Protein AF-A0A2K9BWQ7-F1 (afdb_monomer_lite)

Organism: Bifidobacterium breve (NCBI:txid1685)

Radius of gyration: 13.9 Å; chains: 1; bounding box: 31×30×36 Å

pLDDT: mean 89.51, std 14.3, range [34.47, 98.44]

Foldseek 3Di:
DDPPDLFWDKWKFKFFPPLRWTWADPVLQQPPIDTHPDPVRHPIGRDPVSNLSSCVNVVQADPVSHGDPRMFMKMWITGDPVPDDPPDDGTDIDTDD

Sequence (97 aa):
MVRTSMDGGVEYAIRRKEDGAWLYDGDMDGTDVAWEPDAGNATWCPTKDDAIRVADINRLTDDLGELDGAYGVWERDWIDEEDMDEDYEEPQPRPSK

Structure (mmCIF, N/CA/C/O backbone):
data_AF-A0A2K9BWQ7-F1
#
_entry.id   AF-A0A2K9BWQ7-F1
#
loop_
_atom_site.group_PDB
_atom_site.id
_atom_site.type_symbol
_atom_site.label_atom_id
_atom_site.label_alt_id
_atom_site.label_comp_id
_atom_site.label_asym_id
_atom_site.label_entity_id
_atom_site.label_seq_id
_atom_site.pdbx_PDB_ins_code
_atom_site.Cartn_x
_atom_site.Cartn_y
_atom_site.Cartn_z
_atom_site.occupancy
_atom_site.B_iso_or_equiv
_atom_site.auth_seq_id
_atom_site.auth_comp_id
_atom_site.auth_asym_id
_atom_site.auth_atom_id
_atom_site.pdbx_PDB_model_num
ATOM 1 N N . MET A 1 1 ? 15.017 15.608 -6.385 1.00 34.47 1 MET A N 1
ATOM 2 C CA . MET A 1 1 ? 14.693 15.303 -7.792 1.00 34.47 1 MET A CA 1
ATOM 3 C C . MET A 1 1 ? 14.596 13.794 -7.880 1.00 34.47 1 MET A C 1
ATOM 5 O O . MET A 1 1 ? 15.626 13.133 -7.892 1.00 34.47 1 MET A O 1
ATOM 9 N N . VAL A 1 2 ? 13.382 13.261 -7.739 1.00 38.97 2 VAL A N 1
ATOM 10 C CA . VAL A 1 2 ? 13.129 11.819 -7.846 1.00 38.97 2 VAL A CA 1
ATOM 11 C C . VAL A 1 2 ? 13.341 11.455 -9.310 1.00 38.97 2 VAL A C 1
ATOM 13 O O . VAL A 1 2 ? 12.757 12.086 -10.188 1.00 38.97 2 VAL A O 1
ATOM 16 N N . ARG A 1 3 ? 14.259 10.524 -9.571 1.00 39.91 3 ARG A N 1
ATOM 17 C CA . ARG A 1 3 ? 14.400 9.910 -10.887 1.00 39.91 3 ARG A CA 1
ATOM 18 C C . ARG A 1 3 ? 13.261 8.906 -11.010 1.00 39.91 3 ARG A C 1
ATOM 20 O O . ARG A 1 3 ? 13.370 7.812 -10.474 1.00 39.91 3 ARG A O 1
ATOM 27 N N . THR A 1 4 ? 12.173 9.287 -11.661 1.00 44.84 4 THR A N 1
ATOM 28 C CA . THR A 1 4 ? 11.357 8.319 -12.393 1.00 44.84 4 THR A CA 1
ATOM 29 C C . THR A 1 4 ? 12.234 7.855 -13.553 1.00 44.84 4 THR A C 1
ATOM 31 O O . THR A 1 4 ? 12.375 8.568 -14.545 1.00 44.84 4 THR A O 1
ATOM 34 N N . SER A 1 5 ? 12.979 6.763 -13.349 1.00 46.25 5 SER A N 1
ATOM 35 C CA . SER A 1 5 ? 13.774 6.159 -14.421 1.00 46.25 5 SER A CA 1
ATOM 36 C C . SER A 1 5 ? 12.802 5.534 -15.409 1.00 46.25 5 SER A C 1
ATOM 38 O O . SER A 1 5 ? 11.856 4.870 -15.000 1.00 46.25 5 SER A O 1
ATOM 40 N N . MET A 1 6 ? 13.034 5.771 -16.692 1.00 49.38 6 MET A N 1
ATOM 41 C CA . MET A 1 6 ? 12.316 5.155 -17.810 1.00 49.38 6 MET A CA 1
ATOM 42 C C . MET A 1 6 ? 12.755 3.686 -18.019 1.00 49.38 6 MET A C 1
ATOM 44 O O . MET A 1 6 ? 12.732 3.216 -19.140 1.00 49.38 6 MET A O 1
ATOM 48 N N . ASP A 1 7 ? 13.194 2.999 -16.956 1.00 54.53 7 ASP A N 1
ATOM 49 C CA . ASP A 1 7 ? 13.873 1.687 -16.991 1.00 54.53 7 ASP A CA 1
ATOM 50 C C . ASP A 1 7 ? 13.259 0.703 -15.960 1.00 54.53 7 ASP A C 1
ATOM 52 O O . ASP A 1 7 ? 13.926 -0.207 -15.465 1.00 54.53 7 ASP A O 1
ATOM 56 N N . GLY A 1 8 ? 12.024 0.963 -15.512 1.00 64.81 8 GLY A N 1
ATOM 57 C CA . GLY A 1 8 ? 11.391 0.285 -14.375 1.00 64.81 8 GLY A CA 1
ATOM 58 C C . GLY A 1 8 ? 11.586 0.978 -13.016 1.00 64.81 8 GLY A C 1
ATOM 59 O O . GLY A 1 8 ? 12.213 2.038 -12.884 1.00 64.81 8 GLY A O 1
ATOM 60 N N . GLY A 1 9 ? 11.000 0.399 -11.968 1.00 85.31 9 GLY A N 1
ATOM 61 C CA . GLY A 1 9 ? 10.998 0.971 -10.622 1.00 85.31 9 GLY A CA 1
ATOM 62 C C . GLY A 1 9 ? 10.297 0.106 -9.578 1.00 85.31 9 GLY A 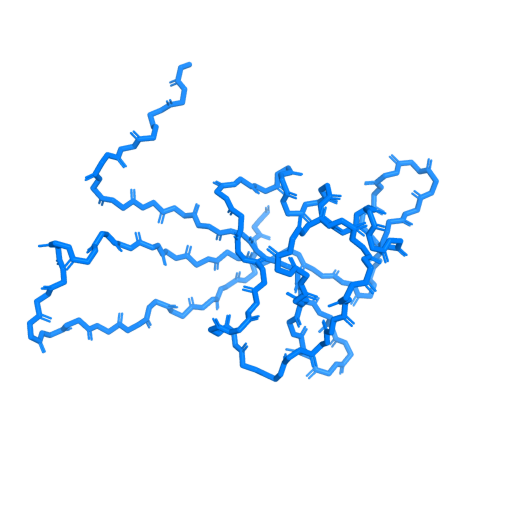C 1
ATOM 63 O O . GLY A 1 9 ? 10.211 -1.108 -9.711 1.00 85.31 9 GLY A O 1
ATOM 64 N N . VAL A 1 10 ? 9.815 0.740 -8.509 1.00 92.12 10 VAL A N 1
ATOM 65 C CA . VAL A 1 10 ? 9.050 0.079 -7.442 1.00 92.12 10 VAL A CA 1
ATOM 66 C C . VAL A 1 10 ? 7.677 0.719 -7.374 1.00 92.12 10 VAL A C 1
ATOM 68 O O . VAL A 1 10 ? 7.576 1.945 -7.327 1.00 92.12 10 VAL A O 1
ATOM 71 N N . GLU A 1 11 ? 6.644 -0.106 -7.337 1.00 95.25 11 GLU A N 1
ATOM 72 C CA . GLU A 1 11 ? 5.266 0.316 -7.117 1.00 95.25 11 GLU A CA 1
ATOM 73 C C . GLU A 1 11 ? 4.706 -0.284 -5.829 1.00 95.25 11 GLU A C 1
ATOM 75 O O . GLU A 1 11 ? 5.221 -1.275 -5.308 1.00 95.25 11 GLU A O 1
ATOM 80 N N . TYR A 1 12 ? 3.669 0.353 -5.290 1.00 97.38 12 TYR A N 1
ATOM 81 C CA . TYR A 1 12 ? 3.146 0.108 -3.952 1.00 97.38 12 TYR A CA 1
ATOM 82 C C . TYR A 1 12 ? 1.640 -0.132 -3.981 1.00 97.38 12 TYR A C 1
ATOM 84 O O . TYR A 1 12 ? 0.919 0.559 -4.691 1.00 97.38 12 TYR A O 1
ATOM 92 N N . ALA A 1 13 ? 1.157 -1.066 -3.169 1.00 98.19 13 ALA A N 1
ATOM 93 C CA . ALA A 1 13 ? -0.264 -1.364 -3.021 1.00 98.19 13 ALA A CA 1
ATOM 94 C C . ALA A 1 13 ? -0.619 -1.674 -1.563 1.00 98.19 13 ALA A C 1
ATOM 96 O O . ALA A 1 13 ? 0.249 -1.931 -0.719 1.00 98.19 13 ALA A O 1
ATOM 97 N N . ILE A 1 14 ? -1.917 -1.662 -1.265 1.00 98.44 14 ILE A N 1
ATOM 98 C CA . ILE A 1 14 ? -2.452 -1.985 0.058 1.00 98.44 14 ILE A CA 1
ATOM 99 C C . ILE A 1 14 ? -2.930 -3.431 0.084 1.00 98.44 14 ILE A C 1
ATOM 101 O O . ILE A 1 14 ? -3.651 -3.888 -0.804 1.00 98.44 14 ILE A O 1
ATOM 105 N N . ARG A 1 15 ? -2.557 -4.143 1.147 1.00 98.38 15 ARG A N 1
ATOM 106 C CA . ARG A 1 15 ? -2.959 -5.527 1.378 1.00 98.38 15 ARG A CA 1
ATOM 107 C C . ARG A 1 15 ? -3.575 -5.691 2.757 1.00 98.38 15 ARG A C 1
ATOM 109 O O . ARG A 1 15 ? -2.988 -5.275 3.761 1.00 98.38 15 ARG A O 1
ATOM 116 N N . ARG A 1 16 ? -4.733 -6.339 2.823 1.00 98.12 16 ARG A N 1
ATOM 117 C CA . ARG A 1 16 ? -5.387 -6.707 4.079 1.00 98.12 16 ARG A CA 1
ATOM 118 C C . ARG A 1 16 ? -4.674 -7.898 4.708 1.00 98.12 16 A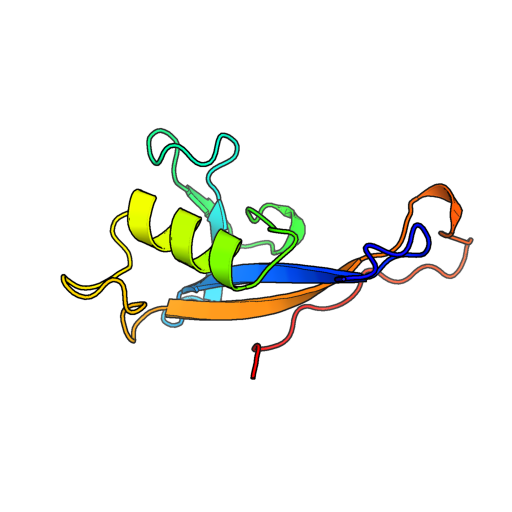RG A C 1
ATOM 120 O O . ARG A 1 16 ? -4.371 -8.884 4.042 1.00 98.12 16 ARG A O 1
ATOM 127 N N . LYS A 1 17 ? -4.382 -7.809 6.005 1.00 97.38 17 LYS A N 1
ATOM 128 C CA . LYS A 1 17 ? -3.621 -8.838 6.732 1.00 97.38 17 LYS A CA 1
ATOM 129 C C . LYS A 1 17 ? -4.453 -10.066 7.090 1.00 97.38 17 LYS A C 1
ATOM 131 O O . LYS A 1 17 ? -3.876 -11.133 7.254 1.00 97.38 17 LYS A O 1
ATOM 136 N N . GLU A 1 18 ? -5.768 -9.912 7.239 1.00 97.44 18 GLU A N 1
ATOM 137 C CA . GLU A 1 18 ? -6.671 -10.990 7.666 1.00 97.44 18 GLU A CA 1
ATOM 138 C C . GLU A 1 18 ? -6.706 -12.156 6.669 1.00 97.44 18 GLU A C 1
ATOM 140 O O . GLU A 1 18 ? -6.548 -13.310 7.062 1.00 97.44 18 GLU A O 1
ATOM 145 N N . ASP A 1 19 ? -6.881 -11.850 5.385 1.00 97.25 19 ASP A N 1
ATOM 146 C CA 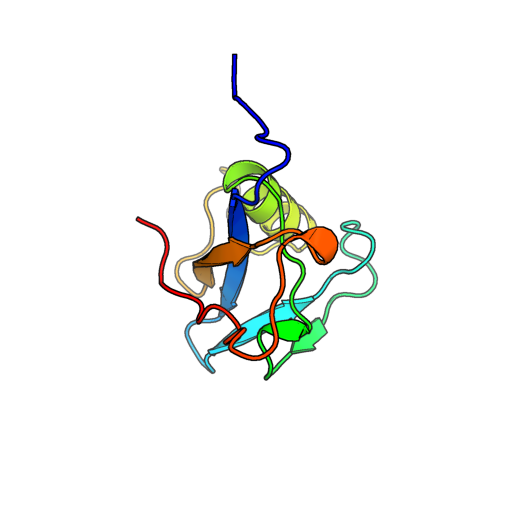. ASP A 1 19 ? -7.069 -12.825 4.307 1.00 97.25 19 ASP A CA 1
ATOM 147 C C . ASP A 1 19 ? -6.035 -12.692 3.180 1.00 97.25 19 ASP A C 1
ATOM 149 O O . ASP A 1 19 ? -6.000 -13.513 2.265 1.00 97.25 19 ASP A O 1
ATOM 153 N N . GLY A 1 20 ? -5.162 -11.684 3.248 1.00 97.50 20 GLY A N 1
ATOM 154 C CA . GLY A 1 20 ? -4.146 -11.438 2.235 1.00 97.50 20 GLY A CA 1
ATOM 155 C C . GLY A 1 20 ? -4.689 -10.842 0.938 1.00 97.50 20 GLY A C 1
ATOM 156 O O . GLY A 1 20 ? -3.943 -10.859 -0.044 1.00 97.50 20 GLY A O 1
ATOM 157 N N . ALA A 1 21 ? -5.925 -10.334 0.920 1.00 98.25 21 ALA A N 1
ATOM 158 C CA . ALA A 1 21 ? -6.516 -9.707 -0.257 1.00 98.25 21 ALA A CA 1
ATOM 159 C C . ALA A 1 21 ? -5.915 -8.321 -0.541 1.00 98.25 21 ALA A C 1
ATOM 161 O O . ALA A 1 21 ? -5.481 -7.601 0.367 1.00 98.25 21 ALA A O 1
ATOM 162 N N . TRP A 1 22 ? -5.910 -7.952 -1.814 1.00 98.44 22 TRP A N 1
ATOM 163 C CA . TRP A 1 22 ? -5.349 -6.722 -2.352 1.00 98.44 22 TRP A CA 1
ATOM 164 C C . TRP A 1 22 ? -6.435 -5.687 -2.602 1.00 98.44 22 TRP A C 1
ATOM 166 O O . TRP A 1 22 ? -7.514 -6.025 -3.079 1.00 98.44 22 TRP A O 1
ATOM 176 N N . LEU A 1 23 ? -6.156 -4.430 -2.275 1.00 98.44 23 LEU A N 1
ATOM 177 C CA . LEU A 1 23 ? -7.084 -3.340 -2.546 1.00 98.44 23 LEU A CA 1
ATOM 178 C C . LEU A 1 23 ? -7.139 -3.062 -4.051 1.00 98.44 23 LEU A C 1
ATOM 180 O O . LEU A 1 23 ? -6.098 -2.817 -4.664 1.00 98.44 23 LEU A O 1
ATOM 184 N N . TYR A 1 24 ? -8.344 -3.043 -4.610 1.00 98.31 24 TYR A N 1
ATOM 185 C CA . TYR A 1 24 ? -8.627 -2.509 -5.937 1.00 98.31 24 TYR A CA 1
ATOM 186 C C . TYR A 1 24 ? -9.552 -1.300 -5.822 1.00 98.31 24 TYR A C 1
ATOM 188 O O . TYR A 1 24 ? -10.571 -1.344 -5.141 1.00 98.31 24 TYR A O 1
ATOM 196 N N . ASP A 1 25 ? -9.168 -0.239 -6.507 1.00 97.38 25 ASP A N 1
ATOM 197 C CA . ASP A 1 25 ? -9.894 1.002 -6.746 1.00 97.38 25 ASP A CA 1
ATOM 198 C C . ASP A 1 25 ? -9.272 1.616 -8.009 1.00 97.38 25 ASP A C 1
ATOM 200 O O . ASP A 1 25 ? -8.229 2.278 -7.946 1.00 97.38 25 ASP A O 1
ATOM 204 N N . GLY A 1 26 ? -9.825 1.265 -9.173 1.00 92.75 26 GLY A N 1
ATOM 205 C CA . GLY A 1 26 ? -9.217 1.564 -10.474 1.00 92.75 26 GLY A CA 1
ATOM 206 C C . GLY A 1 26 ? -9.118 3.060 -10.776 1.00 92.75 26 GLY A C 1
ATOM 207 O O . GLY A 1 26 ? -8.133 3.500 -11.368 1.00 92.75 26 GLY A O 1
ATOM 208 N N . ASP A 1 27 ? -10.097 3.835 -10.307 1.00 94.88 27 ASP A N 1
ATOM 209 C CA . ASP A 1 27 ? -10.166 5.284 -10.511 1.00 94.88 27 ASP A CA 1
ATOM 210 C C . ASP A 1 27 ? -9.588 6.078 -9.323 1.00 94.88 27 ASP A C 1
ATOM 212 O O . ASP A 1 27 ? -9.444 7.302 -9.401 1.00 94.88 27 ASP A O 1
ATOM 216 N N . MET A 1 28 ? -9.189 5.386 -8.245 1.00 95.81 28 MET A N 1
ATOM 217 C CA . MET A 1 28 ? -8.616 5.968 -7.024 1.00 95.81 28 MET A CA 1
ATOM 218 C C . MET A 1 28 ? -9.530 7.030 -6.388 1.00 95.81 28 MET A C 1
ATOM 220 O O . MET A 1 28 ? -9.052 8.056 -5.883 1.00 95.81 28 MET A O 1
ATOM 224 N N . ASP A 1 29 ? -10.844 6.811 -6.447 1.00 95.81 29 ASP A N 1
ATOM 225 C CA 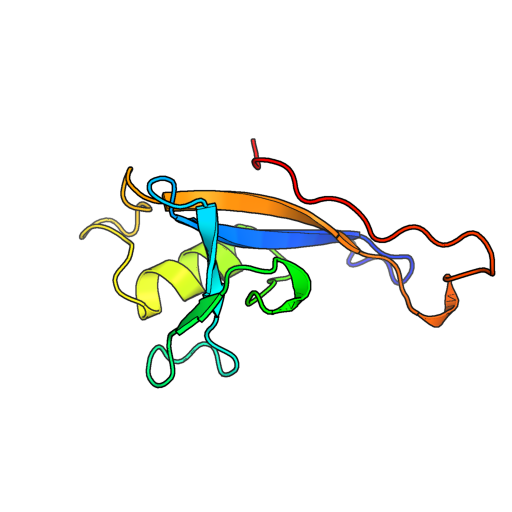. ASP A 1 29 ? -11.873 7.753 -5.993 1.00 95.81 29 ASP A CA 1
ATOM 226 C C . ASP A 1 29 ? -12.739 7.220 -4.837 1.00 95.81 29 ASP A C 1
ATOM 228 O O . ASP A 1 29 ? -13.550 7.963 -4.272 1.00 95.81 29 ASP A O 1
ATOM 232 N N . GLY A 1 30 ? -12.519 5.963 -4.439 1.00 95.38 30 GLY A N 1
ATOM 233 C CA . GLY A 1 30 ? -13.187 5.298 -3.326 1.00 95.38 30 GLY A CA 1
ATOM 234 C C . GLY A 1 30 ? -14.614 4.839 -3.610 1.00 95.38 30 GLY A C 1
ATOM 235 O O . GLY A 1 30 ? -15.333 4.515 -2.659 1.00 95.38 30 GLY A O 1
ATOM 236 N N . THR A 1 31 ? -15.068 4.845 -4.868 1.00 93.88 31 THR A N 1
ATOM 237 C CA . THR A 1 31 ? -16.457 4.505 -5.217 1.00 93.88 31 THR A CA 1
ATOM 238 C C . THR A 1 31 ? -16.651 3.040 -5.611 1.00 93.88 31 THR A C 1
ATOM 240 O O . THR A 1 31 ? -17.597 2.421 -5.122 1.00 93.88 31 THR A O 1
ATOM 243 N N . ASP A 1 32 ? -15.738 2.461 -6.393 1.00 92.00 32 ASP A N 1
ATOM 244 C CA . ASP A 1 32 ? -15.812 1.082 -6.907 1.00 92.00 32 ASP A CA 1
ATOM 245 C C . ASP A 1 32 ? -14.739 0.173 -6.279 1.00 92.00 32 ASP A C 1
ATOM 247 O O . ASP A 1 32 ? -14.019 -0.570 -6.950 1.00 92.00 32 ASP A O 1
ATOM 251 N N . VAL A 1 33 ? -14.633 0.239 -4.948 1.00 95.81 33 VAL A N 1
ATOM 252 C CA . VAL A 1 33 ? -13.624 -0.503 -4.187 1.00 95.81 33 VAL A CA 1
ATOM 253 C C . VAL A 1 33 ? -13.916 -2.003 -4.118 1.00 95.81 33 VAL A C 1
ATOM 255 O O . VAL A 1 33 ? -15.026 -2.435 -3.790 1.00 95.81 33 VAL A O 1
ATOM 258 N N . ALA A 1 34 ? -12.884 -2.811 -4.344 1.00 97.50 34 ALA A N 1
ATOM 259 C CA . ALA A 1 34 ? -12.924 -4.259 -4.205 1.00 97.50 34 ALA A CA 1
ATOM 260 C C . ALA A 1 34 ? -11.690 -4.803 -3.471 1.00 97.50 34 ALA A C 1
ATOM 262 O O . ALA A 1 34 ? -10.691 -4.116 -3.255 1.00 97.50 34 ALA A O 1
ATOM 263 N N . TRP A 1 35 ? -11.795 -6.067 -3.062 1.00 98.06 35 TRP A N 1
ATOM 264 C CA . TRP A 1 35 ? -10.703 -6.823 -2.462 1.00 98.06 35 TRP A CA 1
ATOM 265 C C . TRP A 1 35 ? -10.416 -8.045 -3.321 1.00 98.06 35 TRP A C 1
ATOM 267 O O . TRP A 1 35 ? -11.220 -8.975 -3.373 1.00 98.06 35 TRP A O 1
ATOM 277 N N . GLU A 1 36 ? -9.263 -8.029 -3.971 1.00 97.44 36 GLU A N 1
ATOM 278 C CA . GLU A 1 36 ? -8.871 -9.004 -4.976 1.00 97.44 36 GLU A CA 1
ATOM 279 C C . GLU A 1 36 ? -7.950 -10.074 -4.375 1.00 97.44 36 GLU A C 1
ATOM 281 O O . GLU A 1 36 ? -7.052 -9.756 -3.588 1.00 97.44 36 GLU A O 1
ATOM 286 N N . PRO A 1 37 ? -8.129 -11.360 -4.717 1.00 96.25 37 PRO A N 1
ATOM 287 C CA . PRO A 1 37 ? -7.218 -12.408 -4.264 1.00 96.25 37 PRO A CA 1
ATOM 288 C C . PRO A 1 37 ? -5.837 -12.296 -4.931 1.00 96.25 37 PRO A C 1
ATOM 290 O O . PRO A 1 37 ? -4.827 -12.657 -4.323 1.00 96.25 37 PRO A O 1
ATOM 293 N N . ASP A 1 38 ? -5.795 -11.763 -6.154 1.00 95.25 38 ASP A N 1
ATOM 294 C CA . ASP A 1 38 ? -4.610 -11.722 -7.002 1.00 95.25 38 ASP A CA 1
ATOM 295 C C . ASP A 1 38 ? -3.949 -10.342 -6.980 1.00 95.25 38 ASP A C 1
ATOM 297 O O . ASP A 1 38 ? -4.590 -9.314 -7.194 1.00 95.25 38 ASP A O 1
ATOM 301 N N . ALA A 1 39 ? -2.630 -10.323 -6.778 1.00 95.12 39 ALA A N 1
ATOM 302 C CA . ALA A 1 39 ? -1.853 -9.085 -6.722 1.00 95.12 39 ALA A CA 1
ATOM 303 C C . ALA A 1 39 ? -1.887 -8.296 -8.040 1.00 95.12 39 ALA A C 1
ATOM 305 O O . ALA A 1 39 ? -1.774 -7.074 -8.022 1.00 95.12 39 ALA A O 1
ATOM 306 N N . GLY A 1 40 ? -2.050 -8.978 -9.179 1.00 92.88 40 GLY A N 1
ATOM 307 C CA . GLY A 1 40 ? -2.131 -8.345 -10.498 1.00 92.88 40 GLY A CA 1
ATOM 308 C C . GLY A 1 40 ? -3.347 -7.433 -10.676 1.00 92.88 40 GLY A C 1
ATOM 309 O O . GLY A 1 40 ? -3.285 -6.510 -11.478 1.00 92.88 40 GLY A O 1
ATOM 310 N N . ASN A 1 41 ? -4.405 -7.640 -9.887 1.00 94.69 41 ASN A N 1
ATOM 311 C CA . ASN A 1 41 ? -5.622 -6.830 -9.937 1.00 94.69 41 ASN A CA 1
ATOM 312 C C . ASN A 1 41 ? -5.629 -5.708 -8.892 1.00 94.69 41 ASN A C 1
ATOM 314 O O . ASN A 1 41 ? -6.637 -5.032 -8.741 1.00 94.69 41 ASN A O 1
ATOM 318 N N . ALA A 1 42 ? -4.550 -5.524 -8.129 1.00 96.88 42 ALA A N 1
ATOM 319 C CA . ALA A 1 42 ? -4.492 -4.462 -7.135 1.00 96.88 42 ALA A CA 1
ATOM 320 C C . ALA A 1 42 ? -4.334 -3.083 -7.790 1.00 96.88 42 ALA A C 1
ATOM 322 O O . ALA A 1 42 ? -3.757 -2.949 -8.871 1.00 96.88 42 ALA A O 1
ATOM 323 N N . THR A 1 43 ? -4.746 -2.039 -7.077 1.00 97.44 43 THR A N 1
ATOM 324 C CA . THR A 1 43 ? -4.346 -0.669 -7.403 1.00 97.44 43 THR A CA 1
ATOM 325 C C . THR A 1 43 ? -2.900 -0.457 -6.975 1.00 97.44 43 THR A C 1
ATOM 327 O O . THR A 1 43 ? -2.609 -0.242 -5.795 1.00 97.44 43 THR A O 1
ATOM 330 N N . TRP A 1 44 ? -1.993 -0.533 -7.948 1.00 96.12 44 TRP A N 1
ATOM 331 C CA . TRP A 1 44 ? -0.580 -0.228 -7.764 1.00 96.12 44 TRP A CA 1
ATOM 332 C C . TRP A 1 44 ? -0.297 1.250 -8.026 1.00 96.12 44 TRP A C 1
ATOM 334 O O . TRP A 1 44 ? -0.753 1.838 -9.007 1.00 96.12 44 TRP A O 1
ATOM 344 N N . CYS A 1 45 ? 0.458 1.861 -7.119 1.00 95.44 45 CYS A N 1
ATOM 345 C CA . CYS A 1 45 ? 0.804 3.271 -7.148 1.00 95.44 45 CYS A CA 1
ATOM 346 C C . CYS A 1 45 ? 2.321 3.464 -7.282 1.00 95.44 45 CYS A C 1
ATOM 348 O O . CYS A 1 45 ? 3.096 2.708 -6.693 1.00 95.44 45 CYS A O 1
ATOM 350 N N . PRO A 1 46 ? 2.780 4.522 -7.970 1.00 93.06 46 PRO A N 1
ATOM 351 C CA . PRO A 1 46 ? 4.206 4.764 -8.190 1.00 93.06 46 PRO A CA 1
ATOM 352 C C . PRO A 1 46 ? 4.962 5.157 -6.912 1.00 93.06 46 PRO A C 1
ATOM 354 O O . PRO A 1 46 ? 6.192 5.111 -6.877 1.00 93.06 46 PRO A O 1
ATOM 357 N N . THR A 1 47 ? 4.255 5.571 -5.855 1.00 94.56 47 THR A N 1
ATOM 358 C CA . THR A 1 47 ? 4.858 5.918 -4.567 1.00 94.56 47 THR A CA 1
ATOM 359 C C . THR A 1 47 ? 4.077 5.330 -3.396 1.00 94.56 47 THR A C 1
ATOM 361 O O . THR A 1 47 ? 2.874 5.075 -3.479 1.00 94.56 47 THR A O 1
ATOM 364 N N . LYS A 1 48 ? 4.773 5.144 -2.269 1.00 95.44 48 LYS A N 1
ATOM 365 C CA . LYS A 1 48 ? 4.167 4.712 -1.005 1.00 95.44 48 LYS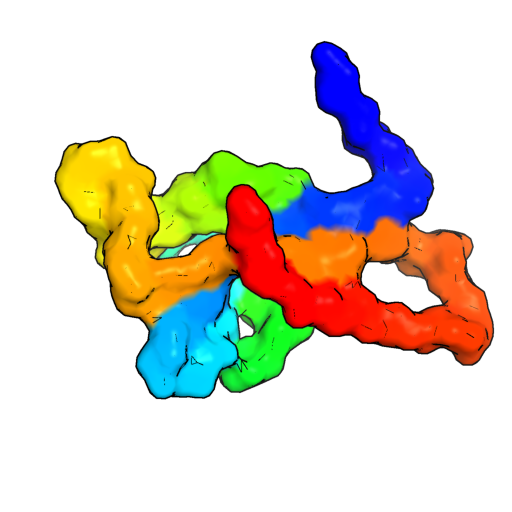 A CA 1
ATOM 366 C C . LYS A 1 48 ? 3.109 5.703 -0.514 1.00 95.44 48 LYS A C 1
ATOM 368 O O . LYS A 1 48 ? 2.056 5.274 -0.056 1.00 95.44 48 LYS A O 1
ATOM 373 N N . ASP A 1 49 ? 3.371 7.002 -0.647 1.00 95.31 49 ASP A N 1
ATOM 374 C CA . ASP A 1 49 ? 2.440 8.055 -0.226 1.00 95.31 49 ASP A CA 1
ATOM 375 C C . ASP A 1 49 ? 1.150 8.033 -1.058 1.00 95.31 49 ASP A C 1
A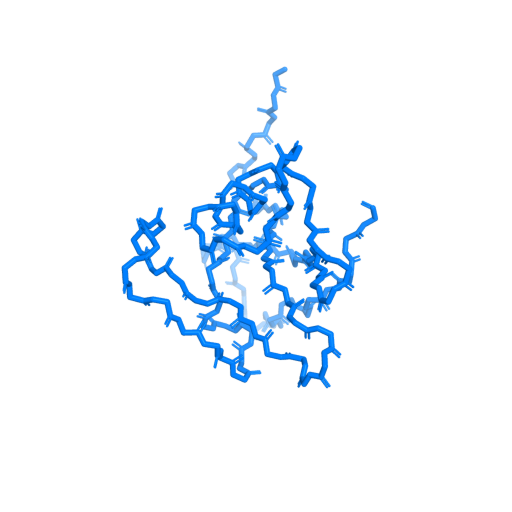TOM 377 O O . ASP A 1 49 ? 0.065 8.195 -0.504 1.00 95.31 49 ASP A O 1
ATOM 381 N N . ASP A 1 50 ? 1.241 7.752 -2.362 1.00 95.88 50 ASP A N 1
ATOM 382 C CA . ASP A 1 50 ? 0.062 7.587 -3.218 1.00 95.88 50 ASP A CA 1
ATOM 383 C C . ASP A 1 50 ? -0.773 6.371 -2.797 1.00 95.88 50 ASP A C 1
ATOM 385 O O . ASP A 1 50 ? -1.993 6.477 -2.690 1.00 95.88 50 ASP A O 1
ATOM 389 N N . ALA A 1 51 ? -0.133 5.242 -2.470 1.00 97.12 51 ALA A N 1
ATOM 390 C CA . ALA A 1 51 ? -0.840 4.058 -1.978 1.00 97.12 51 ALA A CA 1
ATOM 391 C C . ALA A 1 51 ? -1.560 4.331 -0.642 1.00 97.12 51 ALA A C 1
ATOM 393 O O . ALA A 1 51 ? -2.693 3.893 -0.443 1.00 97.12 51 ALA A O 1
ATOM 394 N N . ILE A 1 52 ? -0.935 5.100 0.259 1.00 97.38 52 ILE A N 1
ATOM 395 C CA . ILE A 1 52 ? -1.570 5.558 1.505 1.00 97.38 52 ILE A CA 1
ATOM 396 C C . ILE A 1 52 ? -2.725 6.522 1.216 1.00 97.38 52 ILE A C 1
ATOM 398 O O . ILE A 1 52 ? -3.771 6.414 1.847 1.00 97.38 52 ILE A O 1
ATOM 402 N N . ARG A 1 53 ? -2.592 7.416 0.231 1.00 96.56 53 ARG A N 1
ATOM 403 C CA . ARG A 1 53 ? -3.680 8.311 -0.189 1.00 96.56 53 ARG A CA 1
ATOM 404 C C . ARG A 1 53 ? -4.881 7.534 -0.730 1.00 96.56 53 ARG A C 1
ATOM 406 O O . ARG A 1 53 ? -6.014 7.881 -0.414 1.00 96.56 53 ARG A O 1
ATOM 413 N N . VAL A 1 54 ? -4.650 6.482 -1.517 1.00 97.44 54 VAL A N 1
ATOM 414 C CA . VAL A 1 54 ? -5.716 5.574 -1.975 1.00 97.44 54 VAL A CA 1
ATOM 415 C C . VAL A 1 54 ? -6.365 4.872 -0.781 1.00 97.44 54 VAL A C 1
ATOM 417 O O . VAL A 1 54 ? -7.590 4.799 -0.709 1.00 97.44 54 VAL A O 1
ATOM 420 N N . ALA A 1 55 ? -5.573 4.414 0.192 1.00 97.81 55 ALA A N 1
ATOM 421 C CA . ALA A 1 55 ? -6.096 3.825 1.423 1.00 97.81 55 ALA A CA 1
ATOM 422 C C . ALA A 1 55 ? -6.995 4.804 2.201 1.00 97.81 55 ALA A C 1
ATOM 424 O O . ALA A 1 55 ? -8.061 4.415 2.676 1.00 97.81 55 ALA A O 1
ATOM 425 N N . ASP A 1 56 ? -6.586 6.069 2.294 1.00 97.88 56 ASP A N 1
ATOM 426 C CA . ASP A 1 56 ? -7.316 7.137 2.982 1.00 97.88 56 ASP A CA 1
ATOM 427 C C . ASP A 1 56 ? -8.669 7.434 2.323 1.00 97.88 56 ASP A C 1
ATOM 429 O O . ASP A 1 56 ? -9.709 7.427 2.982 1.00 97.88 56 ASP A O 1
ATOM 433 N N . ILE A 1 57 ? -8.682 7.569 0.994 1.00 97.25 57 ILE A N 1
ATOM 434 C CA . ILE A 1 57 ? -9.912 7.729 0.200 1.00 97.25 57 ILE A CA 1
ATOM 435 C C . ILE A 1 57 ? -10.877 6.559 0.438 1.00 97.25 57 ILE A C 1
ATOM 437 O O . ILE A 1 57 ? -12.086 6.760 0.578 1.00 97.25 57 ILE A O 1
ATOM 441 N N . ASN A 1 58 ? -10.331 5.350 0.571 1.00 97.56 58 ASN A N 1
ATOM 442 C CA . ASN A 1 58 ? -11.069 4.122 0.854 1.00 97.56 58 ASN A CA 1
ATOM 443 C C . ASN A 1 58 ? -11.359 3.893 2.348 1.00 97.56 58 ASN A C 1
ATOM 445 O O . ASN A 1 58 ? -11.874 2.837 2.721 1.00 97.56 58 ASN A O 1
ATOM 449 N N . ARG A 1 59 ? -11.093 4.889 3.206 1.00 97.00 59 ARG A N 1
ATOM 450 C CA . ARG A 1 59 ? -11.376 4.879 4.652 1.00 97.00 59 ARG A CA 1
ATOM 451 C C . ARG A 1 59 ? -10.687 3.735 5.399 1.00 97.00 59 ARG A C 1
ATOM 453 O O . ARG A 1 59 ? -11.271 3.123 6.293 1.00 97.00 59 ARG A O 1
ATOM 460 N N . LEU A 1 60 ? -9.454 3.433 5.003 1.00 97.62 60 LEU A N 1
ATOM 461 C CA . LEU A 1 60 ? -8.599 2.415 5.623 1.00 97.62 60 LEU A CA 1
ATOM 462 C C . LEU A 1 60 ? -7.559 3.023 6.578 1.00 97.62 60 LEU A C 1
ATOM 464 O O . LEU A 1 60 ? -6.703 2.308 7.098 1.00 97.62 60 LEU A O 1
ATOM 468 N N . THR A 1 61 ? -7.612 4.336 6.773 1.00 97.12 61 THR A N 1
ATOM 469 C CA . THR A 1 61 ? -6.767 5.123 7.671 1.00 97.12 61 THR A CA 1
ATOM 470 C C . THR A 1 61 ? -7.554 5.578 8.899 1.00 97.12 61 THR A C 1
ATOM 472 O O . THR A 1 61 ? -8.788 5.548 8.921 1.00 97.12 61 THR A O 1
ATOM 475 N N . ASP A 1 62 ? -6.836 5.986 9.940 1.00 93.94 62 ASP A N 1
ATOM 476 C CA . ASP A 1 62 ? -7.405 6.679 11.091 1.00 93.94 62 ASP A CA 1
ATOM 477 C C . ASP A 1 62 ? -7.567 8.196 10.848 1.00 93.94 62 ASP A C 1
ATOM 479 O O . ASP A 1 62 ? -7.242 8.723 9.784 1.00 93.94 62 ASP A O 1
ATOM 483 N N . ASP A 1 63 ? -8.050 8.927 11.859 1.00 90.75 63 ASP A N 1
ATOM 484 C CA . ASP A 1 63 ? -8.261 10.384 11.785 1.00 90.75 63 ASP A CA 1
ATOM 485 C C . ASP A 1 63 ? -6.959 11.196 11.579 1.00 90.75 63 ASP A C 1
ATOM 487 O O . ASP A 1 63 ? -7.016 12.401 11.312 1.00 90.75 63 ASP A O 1
ATOM 491 N N . LEU A 1 64 ? -5.786 10.573 11.740 1.00 90.50 64 LEU A N 1
ATOM 492 C CA . LEU A 1 64 ? -4.471 11.176 11.508 1.00 90.50 64 LEU A CA 1
ATOM 493 C C . LEU A 1 64 ? -3.910 10.836 10.117 1.00 90.50 64 LEU A C 1
ATOM 495 O O . LEU A 1 64 ? -2.844 11.341 9.760 1.00 90.50 64 LEU A O 1
ATOM 499 N N . GLY A 1 65 ? -4.625 10.028 9.327 1.00 89.00 65 GLY A N 1
ATOM 500 C CA . GLY A 1 65 ? -4.180 9.539 8.025 1.00 89.00 65 GLY A CA 1
ATOM 501 C C . GLY A 1 65 ? -3.194 8.371 8.123 1.00 89.00 65 GLY A C 1
ATOM 502 O O . GLY A 1 65 ? -2.524 8.054 7.139 1.00 89.00 65 GLY A O 1
ATOM 503 N N . GLU A 1 66 ? -3.069 7.733 9.290 1.00 94.06 66 GLU A N 1
ATOM 504 C CA . GLU A 1 66 ? -2.232 6.547 9.459 1.00 94.06 66 GLU A CA 1
ATOM 505 C C . GLU A 1 66 ? -3.011 5.291 9.058 1.00 94.06 66 GLU A C 1
ATOM 507 O O . GLU A 1 66 ? -4.170 5.116 9.424 1.00 94.06 66 GLU A O 1
ATOM 512 N N . LEU A 1 67 ? -2.375 4.401 8.290 1.00 96.62 67 LEU A N 1
ATOM 513 C CA . LEU A 1 67 ? -3.000 3.157 7.840 1.00 96.62 67 LEU A CA 1
ATOM 514 C C . LEU A 1 67 ? -3.374 2.276 9.037 1.00 96.62 67 LEU A C 1
ATOM 516 O O . LEU A 1 67 ? -2.519 1.967 9.872 1.00 96.62 67 LEU A O 1
ATOM 520 N N . ASP A 1 68 ? -4.623 1.809 9.075 1.00 96.88 68 ASP A N 1
ATOM 521 C CA . ASP A 1 68 ? -5.086 0.923 10.136 1.00 96.88 68 ASP A CA 1
ATOM 522 C C . ASP A 1 68 ? -4.241 -0.362 10.195 1.00 96.88 68 ASP A C 1
ATOM 524 O O . ASP A 1 68 ? -3.803 -0.925 9.184 1.00 96.88 68 ASP A O 1
ATOM 528 N N . GLY A 1 69 ? -4.017 -0.852 11.417 1.00 95.50 69 GLY A N 1
ATOM 529 C CA . GLY A 1 69 ? -3.184 -2.019 11.687 1.00 95.50 69 GLY A CA 1
ATOM 530 C C . GLY A 1 69 ? -3.643 -3.309 10.995 1.00 95.50 69 GLY A C 1
ATOM 531 O O . GLY A 1 69 ? -2.824 -4.223 10.860 1.00 95.50 69 GLY A O 1
ATOM 532 N N . ALA A 1 70 ? -4.891 -3.395 10.528 1.00 97.12 70 ALA A N 1
ATOM 533 C CA . ALA A 1 70 ? -5.427 -4.494 9.726 1.00 97.12 70 ALA A CA 1
ATOM 534 C C . ALA A 1 70 ? -4.870 -4.538 8.293 1.00 97.12 70 ALA A C 1
ATOM 536 O O . ALA A 1 70 ? -4.968 -5.577 7.635 1.00 97.12 70 ALA A O 1
ATOM 537 N N . TYR A 1 71 ? -4.238 -3.463 7.823 1.00 98.12 71 TYR A N 1
ATOM 538 C CA . TYR A 1 71 ? -3.674 -3.358 6.481 1.00 98.12 71 TYR A CA 1
ATOM 539 C C . TYR A 1 71 ? -2.153 -3.193 6.523 1.00 98.12 71 TYR A C 1
ATOM 541 O O . TYR A 1 71 ? -1.535 -2.918 7.558 1.00 98.12 71 TYR A O 1
ATOM 549 N N . GLY A 1 72 ? -1.510 -3.442 5.390 1.00 97.69 72 GLY A N 1
ATOM 550 C CA . GLY A 1 72 ? -0.086 -3.215 5.202 1.00 97.69 72 GLY A CA 1
ATOM 551 C C . GLY A 1 72 ? 0.204 -2.691 3.808 1.00 97.69 72 GLY A C 1
ATOM 552 O O . GLY A 1 72 ? -0.485 -3.049 2.853 1.00 97.69 72 GLY A O 1
ATOM 553 N N . VAL A 1 73 ? 1.252 -1.879 3.704 1.00 98.12 73 VAL A N 1
ATOM 554 C CA . VAL A 1 73 ? 1.808 -1.476 2.413 1.00 98.12 73 VAL A CA 1
ATOM 555 C C . VAL A 1 73 ? 2.725 -2.581 1.908 1.00 98.12 73 VAL A C 1
ATOM 557 O O . VAL A 1 73 ? 3.601 -3.064 2.631 1.00 98.12 73 VAL A O 1
ATOM 560 N N . TRP A 1 74 ? 2.525 -2.965 0.661 1.00 98.25 74 TRP A N 1
ATOM 561 C CA . TRP A 1 74 ? 3.358 -3.903 -0.070 1.00 98.25 74 TRP A CA 1
ATOM 562 C C . TRP A 1 74 ? 3.961 -3.201 -1.271 1.00 98.25 74 TRP A C 1
ATOM 564 O O . TRP A 1 74 ? 3.393 -2.242 -1.780 1.00 98.25 74 TRP A O 1
ATOM 574 N N . GLU A 1 75 ? 5.117 -3.675 -1.698 1.00 97.25 75 GLU A N 1
ATOM 575 C CA . GLU A 1 75 ? 5.837 -3.163 -2.849 1.00 97.25 75 GLU A CA 1
ATOM 576 C C . GLU A 1 75 ? 6.159 -4.309 -3.807 1.00 97.25 75 GLU A C 1
ATOM 578 O O . GLU A 1 75 ? 6.374 -5.446 -3.373 1.00 97.25 75 GLU A O 1
ATOM 583 N N . ARG A 1 76 ? 6.204 -4.025 -5.103 1.00 94.12 76 ARG A N 1
ATOM 584 C CA . ARG A 1 76 ? 6.783 -4.923 -6.103 1.00 94.12 76 ARG A CA 1
ATOM 585 C C . ARG A 1 76 ? 7.643 -4.121 -7.060 1.00 94.12 76 ARG A C 1
ATOM 587 O O . ARG A 1 76 ? 7.456 -2.914 -7.214 1.00 94.12 76 ARG A O 1
ATOM 594 N N . ASP A 1 77 ? 8.609 -4.800 -7.655 1.00 91.56 77 ASP A N 1
ATOM 595 C CA . ASP A 1 77 ? 9.349 -4.203 -8.756 1.00 91.56 77 ASP A CA 1
ATOM 596 C C . ASP A 1 77 ? 8.400 -4.111 -9.961 1.00 91.56 77 ASP A C 1
ATOM 598 O O . ASP A 1 77 ? 7.504 -4.938 -10.102 1.00 91.56 77 ASP A O 1
ATOM 602 N N . TRP A 1 78 ? 8.551 -3.098 -10.800 1.00 84.81 78 TRP A N 1
ATOM 603 C CA . TRP A 1 78 ? 7.894 -3.020 -12.101 1.00 84.81 78 TRP A CA 1
ATOM 604 C C . TRP A 1 78 ? 8.974 -2.786 -13.147 1.00 84.81 78 TRP A C 1
ATOM 606 O O . TRP A 1 78 ? 9.966 -2.103 -12.877 1.00 84.81 78 TRP A O 1
ATOM 616 N N . ILE A 1 79 ? 8.794 -3.366 -14.325 1.00 80.25 79 ILE A N 1
ATOM 617 C CA . ILE A 1 79 ? 9.664 -3.121 -15.470 1.00 80.25 79 ILE A CA 1
ATOM 618 C C . ILE A 1 79 ? 8.812 -2.660 -16.639 1.00 80.25 79 ILE A C 1
ATOM 620 O O . ILE A 1 79 ? 7.624 -2.988 -16.697 1.00 80.25 79 ILE A O 1
ATOM 624 N N . ASP A 1 80 ? 9.406 -1.871 -17.525 1.00 79.50 80 ASP A N 1
ATOM 625 C CA . ASP A 1 80 ? 8.732 -1.469 -18.750 1.00 79.50 80 ASP A CA 1
ATOM 626 C C . ASP A 1 80 ? 8.471 -2.707 -19.623 1.00 79.50 80 ASP A C 1
ATOM 628 O O . ASP A 1 80 ? 9.284 -3.633 -19.659 1.00 79.50 80 ASP A O 1
ATOM 632 N N . GLU A 1 81 ? 7.333 -2.738 -20.318 1.00 77.75 81 GLU A N 1
ATOM 633 C CA . GLU A 1 81 ? 7.012 -3.816 -21.259 1.00 77.75 81 GLU A CA 1
ATOM 634 C C . GLU A 1 81 ? 8.054 -3.907 -22.381 1.00 77.75 81 GLU A C 1
ATOM 636 O O . GLU A 1 81 ? 8.317 -4.996 -22.890 1.00 77.75 81 GLU A O 1
ATOM 641 N N . GLU A 1 82 ? 8.685 -2.785 -22.746 1.00 81.69 82 GLU A N 1
ATOM 642 C CA . GLU A 1 82 ? 9.772 -2.753 -23.730 1.00 81.69 82 GLU A CA 1
ATOM 643 C C . GLU A 1 82 ? 11.054 -3.453 -23.235 1.00 81.69 82 GLU A C 1
ATOM 645 O O . GLU A 1 82 ? 11.854 -3.903 -24.059 1.00 81.69 82 GLU A O 1
ATOM 650 N N . ASP A 1 83 ? 11.223 -3.591 -21.914 1.00 78.19 83 ASP A N 1
ATOM 651 C CA . ASP A 1 83 ? 12.364 -4.250 -21.265 1.00 78.19 83 ASP A CA 1
ATOM 652 C C . ASP A 1 83 ? 12.088 -5.726 -20.911 1.00 78.19 83 ASP A C 1
ATOM 654 O O . ASP A 1 83 ? 12.978 -6.421 -20.412 1.00 78.19 83 ASP A O 1
ATOM 658 N N . MET A 1 84 ? 10.871 -6.227 -21.157 1.00 81.12 84 MET A N 1
ATOM 659 C CA . MET A 1 84 ? 10.517 -7.634 -20.942 1.00 81.12 84 MET A CA 1
ATOM 660 C C . MET A 1 84 ? 11.128 -8.521 -22.039 1.00 81.12 84 MET A C 1
ATOM 662 O O . MET A 1 84 ? 10.915 -8.298 -23.232 1.00 81.12 84 MET A O 1
ATOM 666 N N . ASP A 1 85 ? 11.853 -9.570 -21.643 1.00 82.06 85 ASP A N 1
ATOM 667 C CA . ASP A 1 85 ? 12.369 -10.604 -22.545 1.00 82.06 85 ASP A CA 1
ATOM 668 C C . ASP A 1 85 ? 11.634 -11.949 -22.373 1.00 82.06 85 ASP A C 1
ATOM 670 O O . ASP A 1 85 ? 10.679 -12.074 -21.606 1.00 82.06 85 ASP A O 1
ATOM 674 N N . GLU A 1 86 ? 12.041 -12.970 -23.137 1.00 82.31 86 GLU A N 1
ATOM 675 C CA . GLU A 1 86 ? 11.422 -14.307 -23.098 1.00 82.31 86 GLU A CA 1
ATOM 676 C C . GLU A 1 86 ? 11.563 -15.006 -21.731 1.00 82.31 86 GLU A C 1
ATOM 678 O O . GLU A 1 86 ? 10.814 -15.944 -21.453 1.00 82.31 86 GLU A O 1
ATOM 683 N N . ASP A 1 87 ? 12.484 -14.536 -20.884 1.00 82.94 87 ASP A N 1
ATOM 684 C CA . ASP A 1 87 ? 12.759 -15.057 -19.546 1.00 82.94 87 ASP A CA 1
ATOM 685 C C . ASP A 1 87 ? 12.126 -14.180 -18.441 1.00 82.94 87 ASP A C 1
ATOM 687 O O . ASP A 1 87 ? 12.429 -14.359 -17.257 1.00 82.94 87 ASP A O 1
ATOM 691 N N . TYR A 1 88 ? 11.236 -13.241 -18.795 1.00 80.50 88 TYR A N 1
ATOM 692 C CA . TYR A 1 88 ? 10.558 -12.383 -17.826 1.00 80.50 88 TYR A CA 1
ATOM 693 C C . TYR A 1 88 ? 9.736 -13.196 -16.815 1.00 80.50 88 TYR A C 1
ATOM 695 O O . TYR A 1 88 ? 8.792 -13.911 -17.162 1.00 80.50 88 TYR A O 1
ATOM 703 N N . GLU A 1 89 ? 10.059 -13.019 -15.533 1.00 82.31 89 GLU A N 1
ATOM 704 C CA . GLU A 1 89 ? 9.263 -13.508 -14.412 1.00 82.31 89 GLU A CA 1
ATOM 705 C C . GLU A 1 89 ? 8.555 -12.340 -13.724 1.00 82.31 89 GLU A C 1
ATOM 707 O O . GLU A 1 89 ? 9.187 -11.353 -13.336 1.00 82.31 89 GLU A O 1
ATOM 712 N N . GLU A 1 90 ? 7.240 -12.475 -13.518 1.00 80.88 90 GLU A N 1
ATOM 713 C CA . GLU A 1 90 ? 6.469 -11.457 -12.811 1.00 80.88 90 GLU A CA 1
ATOM 714 C C . GLU A 1 90 ? 7.028 -11.225 -11.393 1.00 80.88 90 GLU A C 1
ATOM 716 O O . GLU A 1 90 ? 7.118 -12.163 -10.580 1.00 80.88 90 GLU A O 1
ATOM 721 N N . PRO A 1 91 ? 7.370 -9.969 -11.057 1.00 83.56 91 PRO A N 1
ATOM 722 C CA . PRO A 1 91 ? 7.961 -9.627 -9.778 1.00 83.56 91 PRO A CA 1
ATOM 723 C C . PRO A 1 91 ? 6.970 -9.882 -8.646 1.00 83.56 91 PRO A C 1
ATOM 725 O O . PRO A 1 91 ? 5.852 -9.363 -8.604 1.00 83.56 91 PRO A O 1
ATOM 728 N N . GLN A 1 92 ? 7.414 -10.685 -7.682 1.00 90.50 92 GLN A N 1
ATOM 729 C CA . GLN A 1 92 ? 6.591 -11.067 -6.545 1.00 90.50 92 GLN A CA 1
ATOM 730 C C . GLN A 1 92 ? 6.504 -9.920 -5.526 1.00 90.50 92 GLN A C 1
ATOM 732 O O . GLN A 1 92 ? 7.541 -9.395 -5.100 1.00 90.50 92 GLN A O 1
ATOM 737 N N . PRO A 1 93 ? 5.293 -9.551 -5.070 1.00 95.75 93 PRO A N 1
ATOM 738 C CA . PRO A 1 93 ? 5.133 -8.543 -4.036 1.00 95.75 93 PRO A CA 1
ATOM 739 C C . PRO A 1 93 ? 5.786 -8.921 -2.706 1.00 95.75 93 PRO A C 1
ATOM 741 O O . PRO A 1 93 ? 5.766 -10.076 -2.275 1.00 95.75 93 PRO A O 1
ATOM 744 N N . ARG A 1 94 ? 6.275 -7.911 -1.987 1.00 96.81 94 ARG A N 1
ATOM 745 C CA . ARG A 1 94 ? 6.891 -8.029 -0.657 1.00 96.81 94 ARG A CA 1
ATOM 746 C C . ARG A 1 94 ? 6.379 -6.938 0.295 1.00 96.81 94 ARG A C 1
ATOM 748 O O . ARG A 1 94 ? 5.976 -5.877 -0.173 1.00 96.81 94 ARG A O 1
ATOM 755 N N . PRO A 1 95 ? 6.378 -7.155 1.624 1.00 96.81 95 PRO A N 1
ATOM 756 C CA . PRO A 1 95 ? 6.037 -6.095 2.570 1.00 96.81 95 PRO A CA 1
ATOM 757 C C . PRO A 1 95 ? 6.994 -4.907 2.412 1.00 96.81 95 PRO A C 1
ATOM 759 O O . PRO A 1 95 ? 8.212 -5.106 2.398 1.00 96.81 95 PRO A O 1
ATOM 762 N N . SER A 1 96 ? 6.456 -3.690 2.323 1.00 92.69 96 SER A N 1
ATOM 763 C CA . SER A 1 96 ? 7.281 -2.482 2.265 1.00 92.69 96 SER A CA 1
ATOM 764 C C . SER A 1 96 ? 7.830 -2.143 3.653 1.00 92.69 96 SER A C 1
ATOM 766 O O . SER A 1 96 ? 7.153 -2.347 4.667 1.00 92.69 96 SER A O 1
ATOM 768 N N . LYS A 1 97 ? 9.075 -1.660 3.702 1.00 81.81 97 LYS A N 1
ATOM 769 C CA . LYS A 1 97 ? 9.769 -1.286 4.946 1.00 81.81 97 LYS A CA 1
ATOM 770 C C . LYS A 1 97 ? 9.319 0.062 5.501 1.00 81.81 97 LYS A C 1
ATOM 772 O O . LYS A 1 97 ? 8.808 0.908 4.729 1.00 81.81 97 LYS A O 1
#

Secondary structure (DSSP, 8-state):
-----BTBEEEEEEEETTT-PEEE-TTSSSSS-EEESSGGGS--BSSHHHHHHHHHHTT-B-TTSPBPTTEEEEEEEE--GGG--TT--PPPPEE--